Protein AF-A0A3B9T516-F1 (afdb_monomer_lite)

Secondary structure (D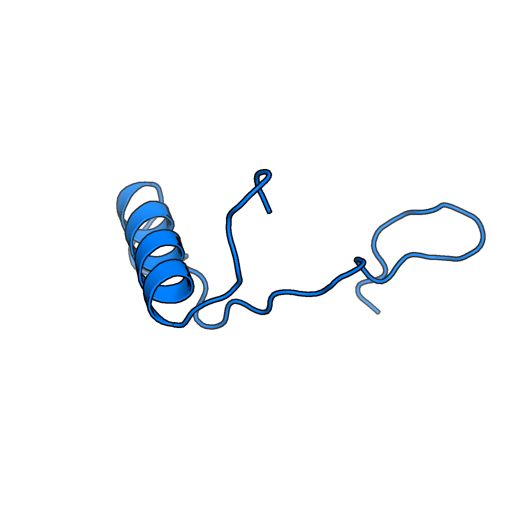SSP, 8-state):
--TTPPP-HHHHHHHHHHHHHHS-TTSS-S-----SS--B-TTT-PBP--

pLDDT: mean 92.64, std 4.61, range [74.94, 96.44]

Sequence (50 aa):
LTKGTTPSEQLVKDIQEYVKKGTAPYKYPRVVEFVEELPKTVGSGKIRRA

Radius of gyration: 13.81 Å; chains: 1; bounding box: 29×18×35 Å

Foldseek 3Di:
DPPPDDDDPVVVVVQQVVVCVVDPVPPGDPDDDDDPDADADPPPRDHDPD

Structure (mmCIF, N/CA/C/O backbone):
data_AF-A0A3B9T516-F1
#
_entry.id   AF-A0A3B9T516-F1
#
loop_
_atom_site.group_PDB
_atom_site.id
_atom_site.type_symbol
_atom_site.label_atom_id
_atom_site.label_alt_id
_atom_site.label_comp_id
_atom_site.label_asym_id
_atom_site.label_entity_id
_atom_site.label_seq_id
_atom_site.pdbx_PDB_ins_code
_atom_site.Cartn_x
_atom_site.Cartn_y
_atom_site.Cartn_z
_atom_site.occupancy
_atom_site.B_iso_or_equiv
_atom_site.auth_seq_id
_atom_site.auth_comp_id
_atom_site.auth_asym_id
_atom_site.auth_atom_id
_atom_site.pdbx_PDB_model_num
ATOM 1 N N . LEU A 1 1 ? 9.151 3.283 0.505 1.00 74.94 1 LEU A N 1
ATOM 2 C CA . LEU A 1 1 ? 8.629 3.617 1.852 1.00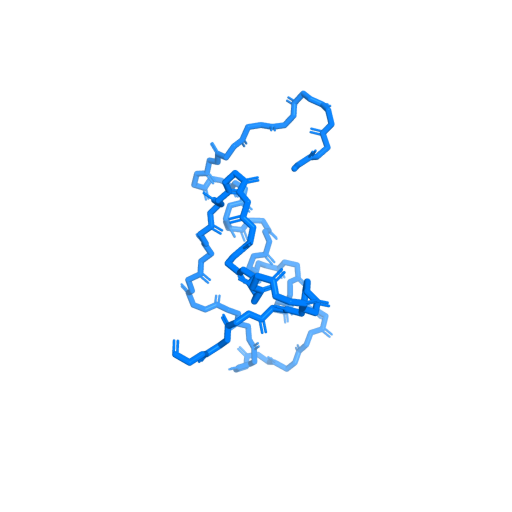 74.94 1 LEU A CA 1
ATOM 3 C C . LEU A 1 1 ? 9.012 5.048 2.194 1.00 74.94 1 LEU A C 1
ATOM 5 O O . LEU A 1 1 ? 9.936 5.574 1.580 1.00 74.94 1 LEU A O 1
ATOM 9 N N . THR A 1 2 ? 8.309 5.692 3.124 1.00 82.50 2 THR A N 1
ATOM 10 C CA . THR A 1 2 ? 8.756 6.980 3.672 1.00 82.50 2 THR A CA 1
ATOM 11 C C . THR A 1 2 ? 10.139 6.829 4.299 1.00 82.50 2 THR A C 1
ATOM 13 O O . THR A 1 2 ? 10.503 5.755 4.782 1.00 82.50 2 THR A O 1
ATOM 16 N N . LYS A 1 3 ? 10.935 7.898 4.256 1.00 83.06 3 LYS A N 1
ATOM 17 C CA . LYS A 1 3 ? 12.299 7.891 4.791 1.00 83.06 3 LYS A CA 1
ATOM 18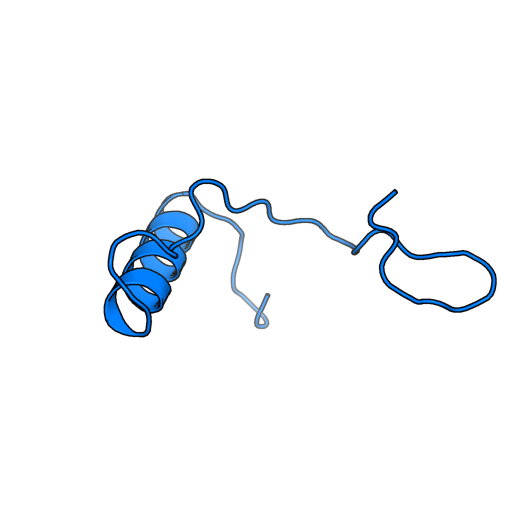 C C . LYS A 1 3 ? 12.272 7.467 6.267 1.00 83.06 3 LYS A C 1
ATOM 20 O O . LYS A 1 3 ? 11.579 8.092 7.061 1.00 83.06 3 LYS A O 1
ATOM 25 N N . GLY A 1 4 ? 13.011 6.409 6.609 1.00 85.38 4 GLY A N 1
ATOM 26 C CA . GLY A 1 4 ? 13.077 5.854 7.969 1.00 85.38 4 GLY A CA 1
ATOM 27 C C . GLY A 1 4 ? 12.084 4.726 8.275 1.00 85.38 4 GLY A C 1
ATOM 28 O O . GLY A 1 4 ? 12.138 4.164 9.362 1.00 85.38 4 GLY A O 1
ATOM 29 N N . THR A 1 5 ? 11.206 4.357 7.340 1.00 89.38 5 THR A N 1
ATOM 30 C CA . THR A 1 5 ? 10.272 3.237 7.517 1.00 89.38 5 THR A CA 1
ATOM 31 C C . THR A 1 5 ? 10.807 1.987 6.827 1.00 89.38 5 THR A C 1
ATOM 33 O O . THR A 1 5 ? 11.087 2.013 5.627 1.00 89.38 5 THR A O 1
ATOM 36 N N . THR A 1 6 ? 10.919 0.889 7.572 1.00 93.00 6 THR A N 1
ATOM 37 C CA . THR A 1 6 ? 11.328 -0.422 7.058 1.00 93.00 6 THR A CA 1
ATOM 38 C C . THR A 1 6 ? 10.119 -1.340 6.851 1.00 93.00 6 THR A C 1
ATOM 40 O O . THR A 1 6 ? 9.112 -1.211 7.557 1.00 93.00 6 THR A O 1
ATOM 43 N N . PRO A 1 7 ? 10.182 -2.273 5.883 1.00 95.38 7 PRO A N 1
ATOM 44 C CA . PRO A 1 7 ? 9.197 -3.342 5.765 1.00 95.38 7 PRO A CA 1
ATOM 45 C C . PRO A 1 7 ? 9.103 -4.147 7.065 1.00 95.38 7 PRO A C 1
ATOM 47 O O . PRO A 1 7 ? 10.123 -4.510 7.647 1.00 95.38 7 PRO A O 1
ATOM 50 N N . SER A 1 8 ? 7.888 -4.441 7.520 1.00 95.88 8 SER A N 1
ATOM 51 C CA . SER A 1 8 ? 7.649 -5.308 8.678 1.00 95.88 8 SER A CA 1
ATOM 52 C C . SER A 1 8 ? 6.266 -5.945 8.602 1.00 95.88 8 SER A C 1
ATOM 54 O O . SER A 1 8 ? 5.372 -5.426 7.930 1.00 95.88 8 SER A O 1
ATOM 56 N N . GLU A 1 9 ? 6.063 -7.047 9.324 1.00 95.44 9 GLU A N 1
ATOM 57 C CA . GLU A 1 9 ? 4.745 -7.689 9.429 1.00 95.44 9 GLU A CA 1
ATOM 58 C C . GLU A 1 9 ? 3.692 -6.764 10.044 1.00 95.44 9 GLU A C 1
ATOM 60 O O . GLU A 1 9 ? 2.528 -6.794 9.645 1.00 95.44 9 GLU A O 1
ATOM 65 N N . GLN A 1 10 ? 4.096 -5.914 10.993 1.00 95.62 10 GLN A N 1
ATOM 66 C CA . GLN A 1 10 ? 3.198 -4.927 11.583 1.00 95.62 10 GLN A CA 1
ATOM 67 C C . GLN A 1 10 ? 2.715 -3.935 10.521 1.00 95.62 10 GLN A C 1
ATOM 69 O O . GLN A 1 10 ? 1.515 -3.720 10.381 1.00 95.62 10 GLN A O 1
ATOM 74 N N . LEU A 1 11 ? 3.633 -3.423 9.696 1.00 95.69 11 LEU A N 1
ATOM 75 C CA . LEU A 1 11 ? 3.290 -2.500 8.617 1.00 95.69 11 LEU A CA 1
ATOM 76 C C . LEU A 1 11 ? 2.364 -3.144 7.571 1.00 95.69 11 LEU A C 1
ATOM 78 O O . LEU A 1 11 ? 1.484 -2.471 7.037 1.00 95.69 11 LEU A O 1
ATOM 82 N N . VAL A 1 12 ? 2.515 -4.446 7.295 1.00 96.44 12 VAL A N 1
ATOM 83 C CA . VAL A 1 12 ? 1.566 -5.186 6.444 1.00 96.44 12 VAL A CA 1
ATOM 84 C C . VAL A 1 12 ? 0.156 -5.134 7.031 1.00 96.44 12 VAL A C 1
ATOM 86 O O . VAL A 1 12 ? -0.787 -4.795 6.312 1.00 96.44 12 VAL A O 1
ATOM 89 N N . LYS A 1 13 ? 0.003 -5.440 8.326 1.00 95.62 13 LYS A N 1
ATOM 90 C CA . LYS A 1 13 ? -1.303 -5.431 9.004 1.00 95.62 13 LYS A CA 1
ATOM 91 C C . LYS 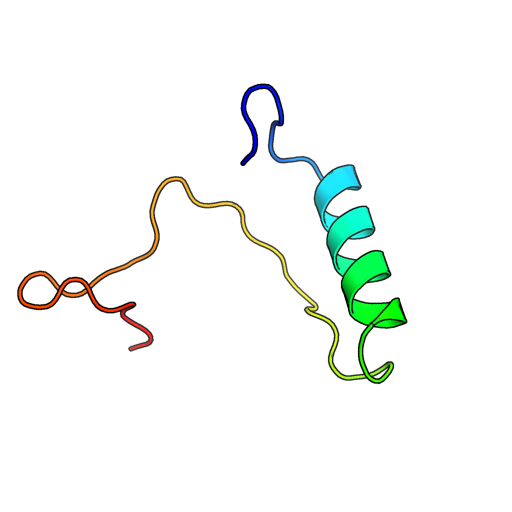A 1 13 ? -1.925 -4.038 9.001 1.00 95.62 13 LYS A C 1
ATOM 93 O O . LYS A 1 13 ? -3.102 -3.912 8.670 1.00 95.62 13 LYS A O 1
ATOM 98 N N . ASP A 1 14 ? -1.128 -3.008 9.271 1.00 95.88 14 ASP A N 1
ATOM 99 C CA . ASP A 1 14 ? -1.587 -1.617 9.282 1.00 95.88 14 ASP A CA 1
ATOM 100 C C . ASP A 1 14 ? -2.123 -1.195 7.901 1.00 95.88 14 ASP A C 1
ATOM 102 O O . ASP A 1 14 ? -3.206 -0.613 7.794 1.00 95.88 14 ASP A O 1
ATOM 106 N N . ILE A 1 15 ? -1.413 -1.553 6.821 1.00 95.19 15 ILE A N 1
ATOM 107 C CA . ILE A 1 15 ? -1.856 -1.299 5.440 1.00 95.19 15 ILE A CA 1
ATOM 108 C C . ILE A 1 15 ? -3.159 -2.049 5.142 1.00 95.19 15 ILE A C 1
ATOM 110 O O . ILE A 1 15 ? -4.097 -1.469 4.589 1.00 95.19 15 ILE A O 1
ATOM 114 N N . GLN A 1 16 ? -3.242 -3.332 5.498 1.00 95.12 16 GLN A N 1
ATOM 115 C CA . GLN A 1 16 ? -4.441 -4.140 5.271 1.00 95.12 16 GLN A CA 1
ATOM 116 C C . GLN A 1 16 ? -5.656 -3.576 6.010 1.00 95.12 16 GLN A C 1
ATOM 118 O O . GLN A 1 16 ? -6.738 -3.478 5.428 1.00 95.12 16 GLN A O 1
ATOM 123 N N . GLU A 1 17 ? -5.487 -3.178 7.270 1.00 95.19 17 GLU A N 1
ATOM 124 C CA . GLU A 1 17 ? -6.554 -2.599 8.081 1.00 95.19 17 GLU A CA 1
ATOM 125 C C . GLU A 1 17 ? -7.014 -1.248 7.528 1.00 95.19 17 GLU A C 1
ATOM 127 O O . GLU A 1 17 ? -8.219 -1.011 7.403 1.00 95.19 17 GLU A O 1
ATOM 132 N N . TYR A 1 18 ? -6.072 -0.390 7.126 1.00 95.44 18 TYR A N 1
ATOM 133 C CA . TYR A 1 18 ? -6.378 0.882 6.480 1.00 95.44 18 TYR A CA 1
ATOM 134 C C . TYR A 1 18 ? -7.224 0.684 5.213 1.00 95.44 18 TYR A C 1
ATOM 136 O O . TYR A 1 18 ? -8.290 1.289 5.070 1.00 95.44 18 TYR A O 1
ATOM 144 N N . VAL A 1 19 ? -6.807 -0.223 4.321 1.00 96.25 19 VAL A N 1
ATOM 145 C CA . VAL A 1 19 ? -7.547 -0.499 3.080 1.00 96.25 19 VAL A CA 1
ATOM 146 C C . VAL A 1 19 ? -8.911 -1.121 3.376 1.00 96.25 19 VAL A C 1
ATOM 148 O O . VAL A 1 19 ? -9.896 -0.756 2.736 1.00 96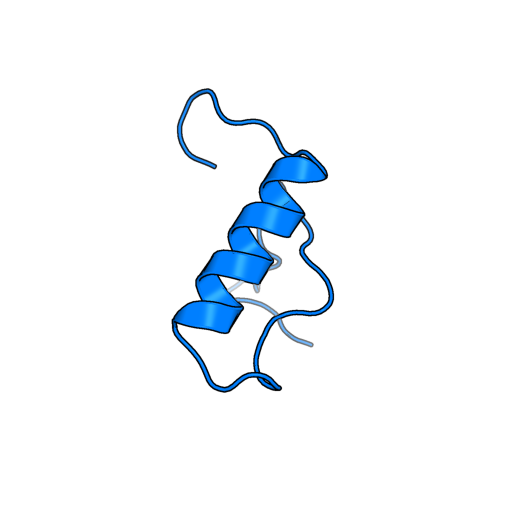.25 19 VAL A O 1
ATOM 151 N N . LYS A 1 20 ? -9.013 -2.018 4.362 1.00 94.31 20 LYS A N 1
ATOM 152 C CA . LYS A 1 20 ? -10.286 -2.637 4.761 1.00 94.31 20 LYS A CA 1
ATOM 153 C C . LYS A 1 20 ? -11.296 -1.615 5.293 1.00 94.31 20 LYS A C 1
ATOM 155 O O . LYS A 1 20 ? -12.486 -1.787 5.059 1.00 94.31 20 LYS A O 1
ATOM 160 N N . LYS A 1 21 ? -10.840 -0.563 5.983 1.00 95.12 21 LYS A N 1
ATOM 161 C CA . LYS A 1 21 ? -11.695 0.541 6.461 1.00 95.12 21 LYS A CA 1
ATOM 162 C C . LYS A 1 21 ? -12.140 1.471 5.328 1.00 95.12 21 LYS A C 1
ATOM 164 O O . LYS A 1 21 ? -13.262 1.963 5.359 1.00 95.12 21 LYS A O 1
ATOM 169 N N . GLY A 1 22 ? -11.271 1.714 4.343 1.00 95.06 22 GLY A N 1
ATOM 170 C CA . GLY A 1 22 ? -11.544 2.617 3.217 1.00 95.06 22 GLY A CA 1
ATOM 171 C C . GLY A 1 22 ? -12.244 1.972 2.015 1.00 95.06 22 GLY A C 1
ATOM 172 O O . GLY A 1 22 ? -12.664 2.672 1.097 1.00 95.06 22 GLY A O 1
ATOM 173 N N . THR A 1 23 ? -12.356 0.645 1.986 1.00 93.62 23 THR A N 1
ATOM 174 C CA . THR A 1 23 ? -12.950 -0.107 0.872 1.00 93.62 23 THR A CA 1
ATOM 175 C C . THR A 1 23 ? -13.994 -1.102 1.374 1.00 93.62 23 THR A C 1
ATOM 177 O O . THR A 1 23 ? -14.220 -1.248 2.572 1.00 93.62 23 THR A O 1
ATOM 180 N N . ALA A 1 24 ? -14.672 -1.796 0.458 1.00 91.56 24 ALA A N 1
ATOM 181 C CA . ALA A 1 24 ? -15.588 -2.859 0.855 1.00 91.56 24 ALA A CA 1
ATOM 182 C C . ALA A 1 24 ? -14.820 -4.012 1.544 1.00 91.56 24 ALA A C 1
ATOM 184 O O . ALA A 1 24 ? -13.718 -4.343 1.096 1.00 91.56 24 ALA A O 1
ATOM 185 N N . PRO A 1 25 ? -15.402 -4.702 2.549 1.00 85.38 25 PRO A N 1
ATOM 186 C CA . PRO A 1 25 ? -14.697 -5.687 3.382 1.00 85.38 25 PRO A CA 1
ATOM 187 C C . PRO A 1 25 ? -13.992 -6.824 2.636 1.00 85.38 25 PRO A C 1
ATOM 189 O O . PRO A 1 25 ? -13.100 -7.455 3.188 1.00 85.38 25 PRO A O 1
ATOM 192 N N . TYR A 1 26 ? -14.398 -7.105 1.399 1.00 90.62 26 TYR A N 1
ATOM 193 C CA . TYR A 1 26 ? -13.863 -8.172 0.555 1.00 90.62 26 TYR A CA 1
ATOM 194 C C . TYR A 1 26 ? -12.819 -7.693 -0.471 1.00 90.62 26 TYR A C 1
ATOM 196 O O . TYR A 1 26 ? -12.224 -8.524 -1.151 1.00 90.62 26 TYR A O 1
ATOM 204 N N . LYS A 1 27 ? -12.596 -6.377 -0.611 1.00 93.25 27 LYS A N 1
ATOM 205 C CA . LYS A 1 27 ? -11.670 -5.786 -1.600 1.00 93.25 27 LYS A CA 1
ATOM 206 C C . LYS A 1 27 ? -10.279 -5.462 -1.043 1.00 93.25 27 LYS A C 1
ATOM 208 O O . LYS A 1 27 ? -9.470 -4.870 -1.752 1.00 93.25 27 LYS A O 1
ATOM 213 N N . TYR A 1 28 ? -9.985 -5.835 0.199 1.00 94.50 28 TYR A N 1
ATOM 214 C CA . TYR A 1 28 ? -8.671 -5.592 0.790 1.00 94.50 28 TYR A CA 1
ATOM 215 C C . TYR A 1 28 ? -7.607 -6.576 0.255 1.00 94.50 28 TYR A C 1
ATOM 217 O O . TYR A 1 28 ? -7.929 -7.717 -0.096 1.00 94.50 28 TYR A O 1
ATOM 225 N N . PRO A 1 29 ? -6.330 -6.159 0.187 1.00 94.94 29 PRO A N 1
ATOM 226 C CA . PRO A 1 29 ? -5.244 -7.006 -0.288 1.00 94.94 29 PRO A CA 1
ATOM 227 C C . PRO A 1 29 ? -4.928 -8.119 0.716 1.00 94.94 29 PRO A C 1
ATOM 229 O O . PRO A 1 29 ? -4.685 -7.866 1.894 1.00 94.94 29 PRO A O 1
ATOM 232 N N . ARG A 1 30 ? -4.880 -9.365 0.234 1.00 94.38 30 ARG A N 1
ATOM 233 C CA . ARG A 1 30 ? -4.507 -10.538 1.048 1.00 94.38 30 ARG A CA 1
ATOM 234 C C . ARG A 1 30 ? -3.000 -10.662 1.258 1.00 94.38 30 ARG A C 1
ATOM 236 O O . ARG A 1 30 ? -2.569 -11.239 2.247 1.00 94.38 30 ARG A O 1
ATOM 243 N N . VAL A 1 31 ? -2.220 -10.121 0.328 1.00 94.50 31 VAL A N 1
ATOM 244 C CA . VAL A 1 31 ? -0.756 -10.157 0.326 1.00 94.50 31 VAL A CA 1
ATOM 245 C C . VAL A 1 31 ? -0.252 -8.740 0.093 1.00 94.50 31 VAL A C 1
ATOM 247 O O . VAL A 1 31 ? -0.806 -8.014 -0.734 1.00 94.50 31 VAL A O 1
ATOM 250 N N . VAL A 1 32 ? 0.783 -8.354 0.835 1.00 95.25 32 VAL A N 1
ATOM 251 C CA . VAL A 1 32 ? 1.529 -7.111 0.637 1.00 95.25 32 VAL A CA 1
ATOM 252 C C . VAL A 1 32 ? 3.000 -7.491 0.574 1.00 95.25 32 VAL A C 1
ATOM 254 O O . VAL A 1 32 ? 3.532 -8.045 1.532 1.00 95.25 32 VAL A O 1
ATOM 257 N N . GLU A 1 33 ? 3.636 -7.208 -0.555 1.00 94.31 33 GLU A N 1
ATOM 258 C CA . GLU A 1 33 ? 5.055 -7.462 -0.775 1.00 94.31 33 GLU A CA 1
ATOM 259 C C . GLU A 1 33 ? 5.774 -6.127 -0.954 1.00 94.31 33 GLU A C 1
ATOM 261 O O . GLU A 1 33 ? 5.344 -5.269 -1.732 1.00 94.31 33 GLU A O 1
ATOM 266 N N . PHE A 1 34 ? 6.854 -5.937 -0.203 1.00 94.75 34 PHE A N 1
ATOM 267 C CA . PHE A 1 34 ? 7.697 -4.758 -0.326 1.00 94.75 34 PHE A CA 1
ATOM 268 C C . PHE A 1 34 ? 8.864 -5.090 -1.246 1.00 94.75 34 PHE A C 1
ATOM 270 O O . PHE A 1 34 ? 9.708 -5.911 -0.904 1.00 94.75 34 PHE A O 1
ATOM 277 N N . VAL A 1 35 ? 8.908 -4.426 -2.397 1.00 93.25 35 VAL A N 1
ATOM 278 C CA . VAL A 1 35 ? 9.985 -4.553 -3.382 1.00 93.25 35 VAL A CA 1
ATOM 279 C C . VAL A 1 35 ? 10.779 -3.254 -3.458 1.00 93.25 35 VAL A C 1
ATOM 281 O O . VAL A 1 35 ? 10.234 -2.170 -3.230 1.00 93.25 35 VAL A O 1
ATOM 284 N N . GLU A 1 36 ? 12.064 -3.358 -3.787 1.00 90.69 36 GLU A N 1
ATOM 285 C CA . GLU A 1 36 ? 12.923 -2.188 -3.996 1.00 90.69 36 GLU A CA 1
ATOM 286 C C . GLU A 1 36 ? 12.512 -1.410 -5.249 1.00 90.69 36 GLU A C 1
ATOM 288 O O . GLU A 1 36 ? 12.448 -0.180 -5.230 1.00 90.69 36 GLU A O 1
ATOM 293 N N . GLU A 1 37 ? 12.148 -2.127 -6.316 1.00 91.62 37 GLU A N 1
ATOM 294 C CA . GLU A 1 37 ? 11.640 -1.532 -7.544 1.00 91.62 37 GLU A CA 1
ATOM 295 C C . GLU A 1 37 ? 10.463 -2.328 -8.117 1.00 91.62 37 GLU A C 1
ATOM 297 O O . GLU A 1 37 ? 10.410 -3.556 -8.062 1.00 91.62 37 GLU A O 1
ATOM 302 N N . LEU A 1 38 ? 9.497 -1.607 -8.692 1.00 93.44 38 LEU A N 1
ATOM 303 C CA . LEU A 1 38 ? 8.400 -2.219 -9.430 1.00 93.44 38 LEU A CA 1
ATOM 304 C C . LEU A 1 38 ? 8.893 -2.768 -10.776 1.00 93.44 38 LEU A C 1
ATOM 306 O O . LEU A 1 38 ? 9.596 -2.053 -11.495 1.00 93.44 38 LEU A O 1
ATOM 310 N N . PRO A 1 39 ? 8.441 -3.963 -11.194 1.00 93.94 39 PRO A N 1
ATOM 311 C CA . PRO A 1 39 ? 8.764 -4.487 -12.510 1.00 93.94 39 PRO A CA 1
ATOM 312 C C . 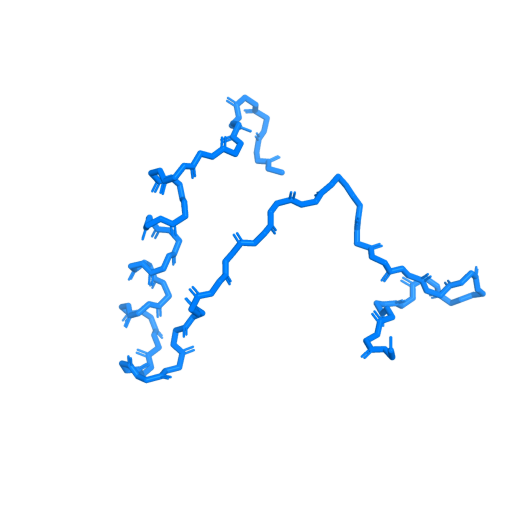PRO A 1 39 ? 8.161 -3.585 -13.590 1.00 93.94 39 PRO A C 1
ATOM 314 O O . PRO A 1 39 ? 6.953 -3.325 -13.625 1.00 93.94 39 PRO A O 1
ATOM 317 N N . LYS A 1 40 ? 9.011 -3.103 -14.497 1.00 95.44 40 LYS A N 1
ATOM 318 C CA . LYS A 1 40 ? 8.635 -2.176 -15.570 1.00 95.44 40 LYS A CA 1
ATOM 319 C C . LYS A 1 40 ? 9.092 -2.683 -16.931 1.00 95.44 40 LYS A C 1
ATOM 321 O O . LYS A 1 40 ? 10.046 -3.444 -17.052 1.00 95.44 40 LYS A O 1
ATOM 326 N N . THR A 1 41 ? 8.400 -2.256 -17.984 1.00 95.06 41 THR A N 1
ATOM 327 C CA . THR A 1 41 ? 8.831 -2.516 -19.366 1.00 95.06 41 THR A CA 1
ATOM 328 C C . THR A 1 41 ? 10.045 -1.654 -19.721 1.00 95.06 41 THR A C 1
ATOM 330 O O . THR A 1 41 ? 9.994 -0.447 -19.484 1.00 95.06 41 THR A O 1
ATOM 333 N N . VAL A 1 42 ? 11.057 -2.234 -20.375 1.00 92.88 42 VAL A N 1
ATOM 334 C CA . VAL A 1 42 ? 12.313 -1.545 -20.745 1.00 92.88 42 VAL A CA 1
ATOM 335 C C . VAL A 1 42 ? 12.073 -0.305 -21.618 1.00 92.88 42 VAL A C 1
ATOM 337 O O . VAL A 1 42 ? 12.708 0.719 -21.410 1.00 92.88 42 VAL A O 1
ATOM 340 N N . GLY A 1 43 ? 11.123 -0.365 -22.559 1.00 90.69 43 GLY A N 1
ATOM 341 C CA . GLY A 1 43 ? 10.881 0.739 -23.498 1.00 90.69 43 GLY A CA 1
ATOM 342 C C . GLY A 1 43 ? 9.973 1.857 -22.973 1.00 90.69 43 GLY A C 1
ATOM 343 O O . GLY A 1 43 ? 10.189 3.017 -23.296 1.00 90.69 43 GLY A O 1
ATOM 344 N N . SER A 1 44 ? 8.942 1.529 -22.183 1.00 92.44 44 SER A N 1
ATOM 345 C CA . SER A 1 44 ? 7.897 2.505 -21.809 1.00 92.44 44 SER A CA 1
ATOM 346 C C . SER A 1 44 ? 7.848 2.870 -20.325 1.00 92.44 44 SER A C 1
ATOM 348 O O . SER A 1 44 ? 7.065 3.733 -19.940 1.00 92.44 44 SER A O 1
ATOM 350 N N . GLY A 1 45 ? 8.610 2.179 -19.469 1.00 93.81 45 GLY A N 1
ATOM 351 C CA . GLY A 1 45 ? 8.590 2.379 -18.014 1.00 93.81 45 GLY A CA 1
ATOM 352 C C . GLY A 1 45 ? 7.262 2.038 -17.317 1.00 93.81 45 GLY A C 1
ATOM 353 O O . GLY A 1 45 ? 7.155 2.185 -16.101 1.00 93.81 45 GLY A O 1
ATOM 354 N N . LYS A 1 46 ? 6.242 1.569 -18.051 1.00 95.38 46 LYS A N 1
ATOM 355 C CA . LYS A 1 46 ? 4.954 1.139 -17.489 1.00 95.38 46 LYS A CA 1
ATOM 356 C C . LYS A 1 46 ? 5.134 -0.113 -16.634 1.00 95.38 46 LYS A C 1
ATOM 358 O O . LYS A 1 46 ? 5.971 -0.959 -16.954 1.00 95.38 46 LYS A O 1
ATOM 363 N N . ILE A 1 47 ? 4.306 -0.250 -15.592 1.00 96.12 47 ILE A N 1
ATOM 364 C CA . ILE A 1 47 ? 4.265 -1.461 -14.760 1.00 96.12 47 ILE A CA 1
ATOM 365 C C . ILE A 1 47 ? 3.985 -2.667 -15.655 1.00 96.12 47 ILE A C 1
ATOM 367 O O . ILE A 1 47 ? 2.973 -2.711 -16.362 1.00 96.12 47 ILE A O 1
ATOM 371 N N . ARG A 1 48 ? 4.875 -3.653 -15.595 1.00 94.06 48 ARG A N 1
ATOM 372 C CA . ARG A 1 48 ? 4.711 -4.937 -16.263 1.00 94.06 48 ARG A CA 1
ATOM 373 C C . ARG A 1 48 ? 3.873 -5.846 -15.362 1.00 94.06 48 ARG A C 1
ATOM 375 O O . ARG A 1 48 ? 4.291 -6.163 -14.258 1.00 94.06 48 ARG A O 1
ATOM 382 N N . ARG A 1 49 ? 2.686 -6.235 -15.838 1.00 92.50 49 ARG A N 1
ATOM 383 C CA . ARG A 1 49 ? 1.742 -7.144 -15.148 1.00 92.50 49 ARG A CA 1
ATOM 384 C C . ARG A 1 49 ? 1.625 -8.523 -15.816 1.00 92.50 49 ARG A C 1
ATOM 386 O O . ARG A 1 49 ? 0.723 -9.277 -15.475 1.00 92.50 49 ARG A O 1
ATOM 393 N N . ALA A 1 50 ? 2.464 -8.755 -16.826 1.00 77.69 50 ALA A N 1
ATOM 394 C CA . ALA A 1 50 ? 2.512 -9.968 -17.635 1.00 77.69 50 ALA A CA 1
ATOM 395 C C . ALA A 1 50 ? 3.238 -11.093 -16.904 1.00 77.69 50 ALA A C 1
ATOM 397 O O . ALA A 1 50 ? 4.231 -10.756 -16.216 1.00 77.69 50 ALA A O 1
#